Protein AF-E8T5T8-F1 (afdb_monomer_lite)

Secondary structure (DSSP, 8-state):
--HHHHHHHHHHHHHHHHHHHHHHHHHHHT--------THHHHHHHHHHHHHHHHHHHHHHHHHHHHHHHHHHHHHHHHHHHHHHHHHHHHHHHHHHHHHHHHHHHHHHHHHHHHHHHHHHHHHHHHHHHS--SSHHHHHHHHHHHHHHHHHHHHHHHHHHHHHT-

Organism: Thermovibrio ammonificans (strain DSM 15698 / JCM 12110 / HB-1) (NCBI:txid648996)

pLDDT: mean 75.56, std 16.2, range [40.72, 97.69]

Sequence (166 aa):
MKEEELFEIADDYLDELQENVRSISSAVEGKGVKIKVAPEGEKRREKLESLVSAARQLYDSRDDIKEILYIAKALREADAQANRIALELQREIAAVEMRRERLREFSQRLKELIEVYKEQLNAVMKIVNALPAETQEQFARKLALIDRCNALLSELSRAVMKLLTA

Structure (mmCIF, N/CA/C/O backbone):
data_AF-E8T5T8-F1
#
_entry.id   AF-E8T5T8-F1
#
loop_
_atom_site.group_PDB
_atom_site.id
_atom_site.type_symbol
_atom_site.label_atom_id
_atom_site.label_alt_id
_atom_site.label_comp_id
_atom_site.label_asym_id
_atom_site.label_entity_id
_atom_site.label_seq_id
_atom_site.pdbx_PDB_ins_code
_atom_site.Cartn_x
_atom_site.Cartn_y
_atom_site.Cartn_z
_atom_site.occupancy
_atom_site.B_iso_or_equiv
_atom_site.auth_seq_id
_atom_site.auth_comp_id
_atom_site.auth_asym_id
_atom_site.auth_atom_id
_atom_site.pdbx_PDB_model_num
ATOM 1 N N . MET A 1 1 ? 15.651 25.110 -28.515 1.00 51.94 1 MET A N 1
ATOM 2 C CA . MET A 1 1 ? 15.274 23.983 -29.378 1.00 51.94 1 MET A CA 1
ATOM 3 C C . MET A 1 1 ? 14.706 22.895 -28.509 1.00 51.94 1 MET A C 1
ATOM 5 O O . MET A 1 1 ? 15.359 22.516 -27.540 1.00 51.94 1 MET A O 1
ATOM 9 N N . LYS A 1 2 ? 13.470 22.488 -28.784 1.00 51.50 2 LYS A N 1
ATOM 10 C CA . LYS A 1 2 ? 12.866 21.331 -28.120 1.00 51.50 2 LYS A CA 1
ATOM 11 C C . LYS A 1 2 ? 13.422 20.077 -28.788 1.00 51.50 2 LYS A C 1
ATOM 13 O O . LYS A 1 2 ? 13.662 20.083 -29.985 1.00 51.50 2 LYS A O 1
ATOM 18 N N . GLU A 1 3 ? 13.652 19.027 -28.016 1.00 48.25 3 GLU A N 1
ATOM 19 C CA . GLU A 1 3 ? 14.275 17.772 -28.467 1.00 48.25 3 GLU A CA 1
ATOM 20 C C . GLU A 1 3 ? 13.595 17.166 -29.712 1.00 48.25 3 GLU A C 1
ATOM 22 O O . GLU A 1 3 ? 14.264 16.573 -30.544 1.00 48.25 3 GLU A O 1
ATOM 27 N N . GLU A 1 4 ? 12.291 17.396 -29.894 1.00 50.50 4 GLU A N 1
ATOM 28 C CA . GLU A 1 4 ? 11.515 17.005 -31.084 1.00 50.50 4 GLU A CA 1
ATOM 29 C C . GLU A 1 4 ? 11.982 17.688 -32.380 1.00 50.50 4 GLU A C 1
ATOM 31 O O . GLU A 1 4 ? 12.045 17.034 -33.415 1.00 50.50 4 GLU A O 1
ATOM 36 N N . GLU A 1 5 ? 12.405 18.954 -32.318 1.00 52.00 5 GLU A N 1
ATOM 37 C CA . GLU A 1 5 ? 12.923 19.691 -33.482 1.00 52.00 5 GLU A CA 1
ATOM 38 C C . GLU A 1 5 ? 14.259 19.099 -33.961 1.00 52.00 5 GLU A C 1
ATOM 40 O O . GLU A 1 5 ? 14.579 19.160 -35.142 1.00 52.00 5 GLU A O 1
ATOM 45 N N . LEU A 1 6 ? 15.048 18.497 -33.060 1.00 50.91 6 LEU A N 1
ATOM 46 C CA . LEU A 1 6 ? 16.307 17.838 -33.424 1.00 50.91 6 LEU A CA 1
ATOM 47 C C . LEU A 1 6 ? 16.081 16.525 -34.181 1.00 50.91 6 LEU A C 1
ATOM 49 O O . LEU A 1 6 ? 16.894 16.191 -35.039 1.00 50.91 6 LEU A O 1
ATOM 53 N N . PHE A 1 7 ? 15.003 15.794 -33.878 1.00 53.09 7 PHE A N 1
ATOM 54 C CA . PHE A 1 7 ? 14.666 14.557 -34.587 1.00 53.09 7 PHE A CA 1
ATOM 55 C C . PHE A 1 7 ? 14.088 14.837 -35.975 1.00 53.09 7 PHE A C 1
ATOM 57 O O . PHE A 1 7 ? 14.496 14.169 -36.916 1.00 53.09 7 PHE A O 1
ATOM 64 N N . GLU A 1 8 ? 13.239 15.859 -36.130 1.00 63.19 8 GLU A N 1
ATOM 65 C CA . GLU A 1 8 ? 12.767 16.283 -37.460 1.00 63.19 8 GLU A CA 1
ATOM 66 C C . GLU A 1 8 ? 13.934 16.722 -38.354 1.00 63.19 8 GLU A C 1
ATOM 68 O O . GLU A 1 8 ? 14.054 16.266 -39.486 1.00 63.19 8 GLU A O 1
ATOM 73 N N . ILE A 1 9 ? 14.866 17.520 -37.817 1.00 65.06 9 ILE A N 1
ATOM 74 C CA . ILE A 1 9 ? 16.069 17.929 -38.558 1.00 65.06 9 ILE A CA 1
ATOM 75 C C . ILE A 1 9 ? 16.939 16.715 -38.920 1.00 65.06 9 ILE A C 1
ATOM 77 O O . ILE A 1 9 ? 17.536 16.685 -39.996 1.00 65.06 9 ILE A O 1
ATOM 81 N N . ALA A 1 10 ? 17.043 15.723 -38.030 1.00 53.38 10 ALA A N 1
ATOM 82 C CA . ALA A 1 10 ? 17.814 14.513 -38.293 1.00 53.38 10 ALA A CA 1
ATOM 83 C C . ALA A 1 10 ? 17.178 13.649 -39.391 1.00 53.38 10 ALA A C 1
ATOM 85 O O . ALA A 1 10 ? 17.919 13.125 -40.223 1.00 53.38 10 ALA A O 1
ATOM 86 N N . ASP A 1 11 ? 15.848 13.535 -39.416 1.00 61.47 11 ASP A N 1
ATOM 87 C CA . ASP A 1 11 ? 15.100 12.807 -40.445 1.00 61.47 11 ASP A CA 1
ATOM 88 C C . ASP A 1 11 ? 15.220 13.497 -41.815 1.00 61.47 11 ASP A C 1
ATOM 90 O O . ASP A 1 11 ? 15.575 12.838 -42.796 1.00 61.47 11 ASP A O 1
ATOM 94 N N . ASP A 1 12 ? 15.070 14.826 -41.871 1.00 66.94 12 ASP A N 1
ATOM 95 C CA . ASP A 1 12 ? 15.242 15.617 -43.099 1.00 66.94 12 ASP A CA 1
ATOM 96 C C . ASP A 1 12 ? 16.657 15.453 -43.692 1.00 66.94 12 ASP A C 1
ATOM 98 O O . ASP A 1 12 ? 16.832 15.220 -44.893 1.00 66.94 12 ASP A O 1
ATOM 102 N N . TYR A 1 13 ? 17.689 15.494 -42.840 1.00 58.66 13 TYR A N 1
ATOM 103 C CA . TYR A 1 13 ? 19.076 15.248 -43.255 1.00 58.66 13 TYR A CA 1
ATOM 104 C C . TYR A 1 13 ? 19.296 13.815 -43.763 1.00 58.66 13 TYR A C 1
ATOM 106 O O . TYR A 1 13 ? 20.121 13.576 -44.654 1.00 58.66 13 TYR A O 1
ATOM 114 N N . LEU A 1 14 ? 18.585 12.841 -43.192 1.00 53.34 14 LEU A N 1
ATOM 115 C CA . LEU A 1 14 ? 18.674 11.432 -43.568 1.00 53.34 14 LEU A CA 1
ATOM 116 C C . LEU A 1 14 ? 18.053 11.170 -44.941 1.00 53.34 14 LEU A C 1
ATOM 118 O O . LEU A 1 14 ? 18.531 10.286 -45.662 1.00 53.34 14 LEU A O 1
ATOM 122 N N . ASP A 1 15 ? 17.020 11.920 -45.306 1.00 67.31 15 ASP A N 1
ATOM 123 C CA . ASP A 1 15 ? 16.371 11.832 -46.610 1.00 67.31 15 ASP A CA 1
ATOM 124 C C . ASP A 1 15 ? 17.211 12.496 -47.709 1.00 67.31 15 ASP A C 1
ATOM 126 O O . ASP A 1 15 ? 17.441 11.885 -48.759 1.00 67.31 15 ASP A O 1
ATOM 130 N N . GLU A 1 16 ? 17.802 13.664 -47.438 1.00 60.94 16 GLU A N 1
ATOM 131 C CA . GLU A 1 16 ? 18.704 14.343 -48.379 1.00 60.94 16 GLU A CA 1
ATOM 132 C C . GLU A 1 16 ? 19.959 13.498 -48.683 1.00 60.94 16 GLU A C 1
ATOM 134 O O . GLU A 1 16 ? 20.393 13.356 -49.834 1.00 60.94 16 GLU A O 1
ATOM 139 N N . LEU A 1 17 ? 20.536 12.854 -47.663 1.00 51.00 17 LEU A N 1
ATOM 140 C CA . LEU A 1 17 ? 21.667 11.937 -47.845 1.00 51.00 17 LEU A CA 1
ATOM 141 C C . LEU A 1 17 ? 21.291 10.703 -48.679 1.00 51.00 17 LEU A C 1
ATOM 143 O O . LEU A 1 17 ? 22.098 10.239 -49.490 1.00 51.00 17 LEU A O 1
ATOM 147 N N . GLN A 1 18 ? 20.074 10.176 -48.526 1.00 53.84 18 GLN A N 1
ATOM 148 C CA . GLN A 1 18 ? 19.597 9.038 -49.318 1.00 53.84 18 GLN A CA 1
ATOM 149 C C . GLN A 1 18 ? 19.424 9.388 -50.796 1.00 53.84 18 GLN A C 1
ATOM 151 O O . GLN A 1 18 ? 19.778 8.579 -51.661 1.00 53.84 18 GLN A O 1
ATOM 156 N N . GLU A 1 19 ? 18.908 10.577 -51.097 1.00 63.59 19 GLU A N 1
ATOM 157 C CA . GLU A 1 19 ? 18.744 11.049 -52.472 1.00 63.59 19 GLU A CA 1
ATOM 158 C C . GLU A 1 19 ? 20.104 11.244 -53.159 1.00 63.59 19 GLU A C 1
ATOM 160 O O . GLU A 1 19 ? 20.328 10.756 -54.274 1.00 63.59 19 GLU A O 1
ATOM 165 N N . ASN A 1 20 ? 21.066 11.829 -52.442 1.00 51.88 20 ASN A N 1
ATOM 166 C CA . ASN A 1 20 ? 22.428 12.024 -52.931 1.00 51.88 20 ASN A CA 1
ATOM 167 C C . ASN A 1 20 ? 23.157 10.697 -53.210 1.00 51.88 20 ASN A C 1
ATOM 169 O O . ASN A 1 20 ? 23.775 10.536 -54.267 1.00 51.88 20 ASN A O 1
ATOM 173 N N . VAL A 1 21 ? 23.047 9.705 -52.318 1.00 51.78 21 VAL A N 1
ATOM 174 C CA . VAL A 1 21 ? 23.659 8.376 -52.517 1.00 51.78 21 VAL A CA 1
ATOM 175 C C . VAL A 1 21 ? 23.022 7.624 -53.693 1.00 51.78 21 VAL A C 1
ATOM 177 O O . VAL A 1 21 ? 23.740 6.987 -54.474 1.00 51.78 21 VAL A O 1
ATOM 180 N N . ARG A 1 22 ? 21.696 7.719 -53.875 1.00 57.06 22 ARG A N 1
ATOM 181 C CA . ARG A 1 22 ? 20.999 7.137 -55.039 1.00 57.06 22 ARG A CA 1
ATOM 182 C C . ARG A 1 22 ? 21.452 7.781 -56.348 1.00 57.06 22 ARG A C 1
ATOM 184 O O . ARG A 1 22 ? 21.746 7.067 -57.307 1.00 57.06 22 ARG A O 1
ATOM 191 N N . SER A 1 23 ? 21.570 9.108 -56.368 1.00 60.47 23 SER A N 1
ATOM 192 C CA . SER A 1 23 ? 22.051 9.865 -57.528 1.00 60.47 23 SER A CA 1
ATOM 193 C C . SER A 1 23 ? 23.469 9.439 -57.927 1.00 60.47 23 SER A C 1
ATOM 195 O O . SER A 1 23 ? 23.710 9.069 -59.079 1.00 60.47 23 SER A O 1
ATOM 197 N N . ILE A 1 24 ? 24.389 9.350 -56.961 1.00 53.66 24 ILE A N 1
ATOM 198 C CA . ILE A 1 24 ? 25.772 8.908 -57.196 1.00 53.66 24 ILE A CA 1
ATOM 199 C C . ILE A 1 24 ? 25.822 7.459 -57.700 1.00 53.66 24 ILE A C 1
ATOM 201 O O . ILE A 1 24 ? 26.532 7.175 -58.662 1.00 53.66 24 ILE A O 1
ATOM 205 N N . SER A 1 25 ? 25.047 6.551 -57.103 1.00 50.09 25 SER A N 1
ATOM 206 C CA . SER A 1 25 ? 25.027 5.135 -57.507 1.00 50.09 25 SER A CA 1
ATOM 207 C C . SER A 1 25 ? 24.531 4.966 -58.948 1.00 50.09 25 SER A C 1
ATOM 209 O O . SER A 1 25 ? 25.166 4.279 -59.749 1.00 50.09 25 SER A O 1
ATOM 211 N N . SER A 1 26 ? 23.475 5.697 -59.324 1.00 56.56 26 SER A N 1
ATOM 212 C CA . SER A 1 26 ? 22.938 5.691 -60.692 1.00 56.56 26 SER A CA 1
ATOM 213 C C . SER A 1 26 ? 23.927 6.241 -61.732 1.00 56.56 26 SER A C 1
ATOM 215 O O . SER A 1 26 ? 23.995 5.752 -62.862 1.00 56.56 26 SER A O 1
ATOM 217 N N . ALA A 1 27 ? 24.757 7.216 -61.347 1.00 53.69 27 ALA A N 1
ATOM 218 C CA . ALA A 1 27 ? 25.782 7.789 -62.215 1.00 53.69 27 ALA A CA 1
ATOM 219 C C . ALA A 1 27 ? 26.960 6.828 -62.473 1.00 53.69 27 ALA A C 1
ATOM 221 O O . ALA A 1 27 ? 27.660 6.970 -63.482 1.00 53.69 27 ALA A O 1
ATOM 222 N N . VAL A 1 28 ? 27.179 5.858 -61.580 1.00 50.59 28 VAL A N 1
ATOM 223 C CA . VAL A 1 28 ? 28.295 4.903 -61.638 1.00 50.59 28 VAL A CA 1
ATOM 224 C C . VAL A 1 28 ? 27.909 3.613 -62.376 1.00 50.59 28 VAL A C 1
ATOM 226 O O . VAL A 1 28 ? 28.736 3.076 -63.112 1.00 50.59 28 VAL A O 1
ATOM 229 N N . GLU A 1 29 ? 26.659 3.149 -62.281 1.00 48.09 29 GLU A N 1
ATOM 230 C CA . GLU A 1 29 ? 26.210 1.900 -62.929 1.00 48.09 29 GLU A CA 1
ATOM 231 C C . GLU A 1 29 ? 26.081 1.989 -64.465 1.00 48.09 29 GLU A C 1
ATOM 233 O O . GLU A 1 29 ? 26.184 0.979 -65.159 1.00 48.09 29 GLU A O 1
ATOM 238 N N . GLY A 1 30 ? 25.925 3.190 -65.034 1.00 45.56 30 GLY A N 1
ATOM 239 C CA . GLY A 1 30 ? 25.690 3.377 -66.474 1.00 45.56 30 GLY A CA 1
ATOM 240 C C . GLY A 1 30 ? 26.934 3.465 -67.372 1.00 45.56 30 GLY A C 1
ATOM 241 O O . GLY A 1 30 ? 26.800 3.536 -68.595 1.00 45.56 30 GLY A O 1
ATOM 242 N N . LYS A 1 31 ? 28.155 3.503 -66.821 1.00 47.16 31 LYS A N 1
ATOM 243 C CA . LYS A 1 31 ? 29.383 3.693 -67.615 1.00 47.16 31 LYS A CA 1
ATOM 244 C C . LYS A 1 31 ? 30.415 2.628 -67.272 1.00 47.16 31 LYS A C 1
ATOM 246 O O . LYS A 1 31 ? 31.134 2.744 -66.289 1.00 47.16 31 LYS A O 1
ATOM 251 N N . GLY A 1 32 ? 30.562 1.627 -68.140 1.00 43.69 32 GLY A N 1
ATOM 252 C CA . GLY A 1 32 ? 31.739 0.759 -68.150 1.00 43.69 32 GLY A CA 1
ATOM 253 C C . GLY A 1 32 ? 32.997 1.582 -68.445 1.00 43.69 32 GLY A C 1
ATOM 254 O O . GLY A 1 32 ? 33.366 1.776 -69.604 1.00 43.69 32 GLY A O 1
ATOM 255 N N . VAL A 1 33 ? 33.643 2.119 -67.409 1.00 44.69 33 VAL A N 1
ATOM 256 C CA . VAL A 1 33 ? 34.826 2.973 -67.558 1.00 44.69 33 VAL A CA 1
ATOM 257 C C . VAL A 1 33 ? 36.052 2.097 -67.840 1.00 44.69 33 VAL A C 1
ATOM 259 O O . VAL A 1 33 ? 36.703 1.596 -66.928 1.00 44.69 33 VAL A O 1
ATOM 262 N N . LYS A 1 34 ? 36.412 1.924 -69.120 1.00 43.25 34 LYS A N 1
ATOM 263 C CA 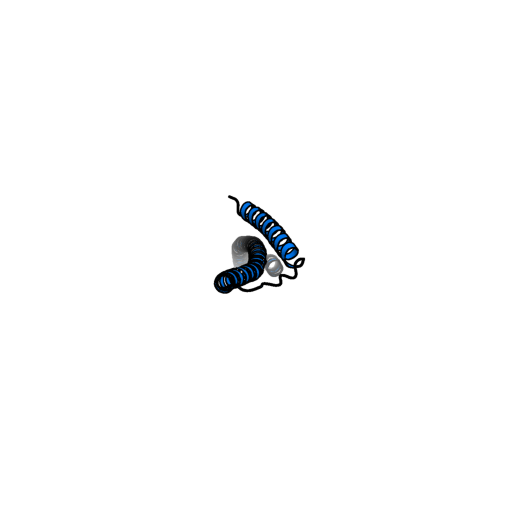. LYS A 1 34 ? 37.751 1.441 -69.506 1.00 43.25 34 LYS A CA 1
ATOM 264 C C . LYS A 1 34 ? 38.769 2.560 -69.266 1.00 43.25 34 LYS A C 1
ATOM 266 O O . LYS A 1 34 ? 38.905 3.462 -70.089 1.00 43.25 34 LYS A O 1
ATOM 271 N N . ILE A 1 35 ? 39.487 2.511 -68.145 1.00 47.50 35 ILE A N 1
ATOM 272 C CA . ILE A 1 35 ? 40.546 3.478 -67.821 1.00 47.50 35 ILE A CA 1
ATOM 273 C C . ILE A 1 35 ? 41.854 3.032 -68.498 1.00 47.50 35 ILE A C 1
ATOM 275 O O . ILE A 1 35 ? 42.458 2.042 -68.095 1.00 47.50 35 ILE A O 1
ATOM 279 N N . LYS A 1 36 ? 42.313 3.764 -69.525 1.00 40.72 36 LYS A N 1
ATOM 280 C CA . LYS A 1 36 ? 43.721 3.720 -69.967 1.00 40.72 36 LYS A CA 1
ATOM 281 C C . LYS A 1 36 ? 44.548 4.549 -68.979 1.00 40.72 36 LYS A C 1
ATOM 283 O O . LYS A 1 36 ? 44.300 5.742 -68.830 1.00 40.72 36 LYS A O 1
ATOM 288 N N . VAL A 1 37 ? 45.490 3.911 -68.288 1.00 44.47 37 VAL A N 1
ATOM 289 C CA . VAL A 1 37 ? 46.265 4.512 -67.192 1.00 44.47 37 VAL A CA 1
ATOM 290 C C . VAL A 1 37 ? 47.509 5.215 -67.751 1.00 44.47 37 VAL A C 1
ATOM 292 O O . VAL A 1 37 ? 48.419 4.565 -68.254 1.00 44.47 37 VAL A O 1
ATOM 295 N N . ALA A 1 38 ? 47.533 6.546 -67.664 1.00 42.12 38 ALA A N 1
ATOM 296 C CA . ALA A 1 38 ? 48.758 7.355 -67.639 1.00 42.12 38 ALA A CA 1
ATOM 297 C C . ALA A 1 38 ? 49.197 7.553 -66.162 1.00 42.12 38 ALA A C 1
ATOM 299 O O . ALA A 1 38 ? 48.374 7.303 -65.283 1.00 42.12 38 ALA A O 1
ATOM 300 N N . PRO A 1 39 ? 50.425 8.013 -65.843 1.00 44.41 39 PRO A N 1
ATOM 301 C CA . PRO A 1 39 ? 50.979 8.027 -64.472 1.00 44.41 39 PRO A CA 1
ATOM 302 C C . PRO A 1 39 ? 50.175 8.832 -63.430 1.00 44.41 39 PRO A C 1
ATOM 304 O O . PRO A 1 39 ? 50.300 8.607 -62.231 1.00 44.41 39 PRO A O 1
ATOM 307 N N . GLU A 1 40 ? 49.295 9.739 -63.861 1.00 47.38 40 GLU A N 1
ATOM 308 C CA . GLU A 1 40 ? 48.328 10.431 -62.988 1.00 47.38 40 GLU A CA 1
ATOM 309 C C . GLU A 1 40 ? 47.157 9.541 -62.522 1.00 47.38 40 GLU A C 1
ATOM 311 O O . GLU A 1 40 ? 46.392 9.908 -61.627 1.00 47.38 40 GLU A O 1
ATOM 316 N N . GLY A 1 41 ? 46.999 8.359 -63.121 1.00 54.56 41 GLY A N 1
ATOM 317 C CA . GLY A 1 41 ? 45.936 7.405 -62.828 1.00 54.56 41 GLY A CA 1
ATOM 318 C C . GLY A 1 41 ? 46.104 6.684 -61.493 1.00 54.56 41 GLY A C 1
ATOM 319 O O . GLY A 1 41 ? 45.100 6.284 -60.915 1.00 54.56 41 GLY A O 1
ATOM 320 N N . GLU A 1 42 ? 47.326 6.572 -60.972 1.00 57.75 42 GLU A N 1
ATOM 321 C CA . GLU A 1 42 ? 47.599 5.898 -59.696 1.00 57.75 42 GLU A CA 1
ATOM 322 C C . GLU A 1 42 ? 47.162 6.773 -58.509 1.00 57.75 42 GLU A C 1
ATOM 324 O O . GLU A 1 42 ? 46.313 6.363 -57.722 1.00 57.75 42 GLU A O 1
ATOM 329 N N . LYS A 1 43 ? 47.562 8.054 -58.486 1.00 59.25 43 LYS A N 1
ATOM 330 C CA . LYS A 1 43 ? 47.075 9.045 -57.500 1.00 59.25 43 LYS A CA 1
ATOM 331 C C . LYS A 1 43 ? 45.561 9.261 -57.565 1.00 59.25 43 LYS A C 1
ATOM 333 O O . LYS A 1 43 ? 44.899 9.453 -56.546 1.00 59.25 43 LYS A O 1
ATOM 338 N N . ARG A 1 44 ? 44.987 9.261 -58.775 1.00 61.19 44 ARG A N 1
ATOM 339 C CA . ARG A 1 44 ? 43.534 9.392 -58.962 1.00 61.19 44 ARG A CA 1
ATOM 340 C C . ARG A 1 44 ? 42.789 8.153 -58.464 1.00 61.19 44 ARG A C 1
ATOM 342 O O . ARG A 1 44 ? 41.696 8.295 -57.923 1.00 61.19 44 ARG A O 1
ATOM 349 N N . ARG A 1 45 ? 43.376 6.967 -58.632 1.00 64.19 45 ARG A N 1
ATOM 350 C CA . ARG A 1 45 ? 42.844 5.702 -58.126 1.00 64.19 45 ARG A CA 1
ATOM 351 C C . ARG A 1 45 ? 42.902 5.636 -56.602 1.00 64.19 45 ARG A C 1
ATOM 353 O O . ARG A 1 45 ? 41.873 5.355 -56.006 1.00 64.19 45 ARG A O 1
ATOM 360 N N . GLU A 1 46 ? 44.017 6.013 -55.980 1.00 68.12 46 GLU A N 1
ATOM 361 C CA . GLU A 1 46 ? 44.130 6.112 -54.514 1.00 68.12 46 GLU A CA 1
ATOM 362 C C . GLU A 1 46 ? 43.090 7.073 -53.920 1.00 68.12 46 GLU A C 1
ATOM 364 O O . GLU A 1 46 ? 42.438 6.766 -52.923 1.00 68.12 46 GLU A O 1
ATOM 369 N N . LYS A 1 47 ? 42.872 8.228 -54.566 1.00 65.31 47 LYS A N 1
ATOM 370 C CA . LYS A 1 47 ? 41.847 9.194 -54.144 1.00 65.31 47 LYS A CA 1
ATOM 371 C C . LYS A 1 47 ? 40.418 8.660 -54.310 1.00 65.31 47 LYS A C 1
ATOM 373 O O . LYS A 1 47 ? 39.541 9.007 -53.529 1.00 65.31 47 LYS A O 1
ATOM 378 N N . LEU A 1 48 ? 40.164 7.840 -55.328 1.00 62.84 48 LEU A N 1
ATOM 379 C CA . LEU A 1 48 ? 38.872 7.173 -55.519 1.00 62.84 48 LEU A CA 1
ATOM 380 C C . LEU A 1 48 ? 38.651 6.068 -54.481 1.00 62.84 48 LEU A C 1
ATOM 382 O O . LEU A 1 48 ? 37.567 5.976 -53.915 1.00 62.84 48 LEU A O 1
ATOM 386 N N . GLU A 1 49 ? 39.675 5.266 -54.195 1.00 69.12 49 GLU A N 1
ATOM 387 C CA . GLU A 1 49 ? 39.616 4.198 -53.194 1.00 69.12 49 GLU A CA 1
ATOM 388 C C . GLU A 1 49 ? 39.406 4.764 -51.779 1.00 69.12 49 GLU A C 1
ATOM 390 O O . GLU A 1 49 ? 38.590 4.232 -51.023 1.00 69.12 49 GLU A O 1
ATOM 395 N N . SER A 1 50 ? 40.035 5.897 -51.442 1.00 65.81 50 SER A N 1
ATOM 396 C CA . SER A 1 50 ? 39.811 6.571 -50.157 1.00 65.81 50 SER A CA 1
ATOM 397 C C . SER A 1 50 ? 38.399 7.149 -50.022 1.00 65.81 50 SER A C 1
ATOM 399 O 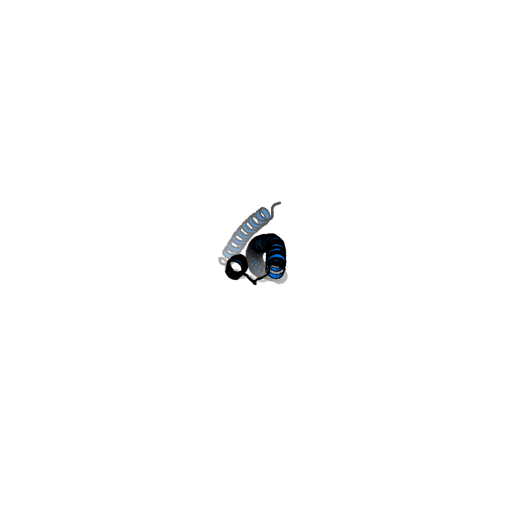O . SER A 1 50 ? 37.787 7.006 -48.965 1.00 65.81 50 SER A O 1
ATOM 401 N N . LEU A 1 51 ? 37.837 7.726 -51.091 1.00 61.50 51 LEU A N 1
ATOM 402 C CA . LEU A 1 51 ? 36.454 8.219 -51.103 1.00 61.50 51 LEU A CA 1
ATOM 403 C C . LEU A 1 51 ? 35.428 7.086 -50.971 1.00 61.50 51 LEU A C 1
ATOM 405 O O . LEU A 1 51 ? 34.456 7.230 -50.236 1.00 61.50 51 LEU A O 1
ATOM 409 N N . VAL A 1 52 ? 35.648 5.949 -51.639 1.00 71.56 52 VAL A N 1
ATOM 410 C CA . VAL A 1 52 ? 34.778 4.767 -51.509 1.00 71.56 52 VAL A CA 1
ATOM 411 C C . VAL A 1 52 ? 34.855 4.182 -50.097 1.00 71.56 52 VAL A C 1
ATOM 413 O O . VAL A 1 52 ? 33.827 3.807 -49.537 1.00 71.56 52 VAL A O 1
ATOM 416 N N . SER A 1 53 ? 36.048 4.135 -49.499 1.00 70.81 53 SER A N 1
ATOM 417 C CA . SER A 1 53 ? 36.229 3.704 -48.108 1.00 70.81 53 SER A CA 1
ATOM 418 C C . SER A 1 53 ? 35.498 4.629 -47.127 1.00 70.81 53 SER A C 1
ATOM 420 O O . SER A 1 53 ? 34.736 4.157 -46.286 1.00 70.81 53 SER A O 1
ATOM 422 N N . ALA A 1 54 ? 35.640 5.948 -47.295 1.00 61.16 54 ALA A N 1
ATOM 423 C CA . ALA A 1 54 ? 34.937 6.936 -46.480 1.00 61.16 54 ALA A CA 1
ATOM 424 C C . ALA A 1 54 ? 33.408 6.833 -46.630 1.00 61.16 54 ALA A C 1
ATOM 426 O O . ALA A 1 54 ? 32.687 6.880 -45.638 1.00 61.16 54 ALA A O 1
ATOM 427 N N . ALA A 1 55 ? 32.901 6.625 -47.850 1.00 63.31 55 ALA A N 1
ATOM 428 C CA . ALA A 1 55 ? 31.470 6.438 -48.090 1.00 63.31 55 ALA A CA 1
ATOM 429 C C . ALA A 1 55 ? 30.916 5.170 -47.416 1.00 63.31 55 ALA A C 1
ATOM 431 O O . ALA A 1 55 ? 29.800 5.193 -46.903 1.00 63.31 55 ALA A O 1
ATOM 432 N N . ARG A 1 56 ? 31.695 4.079 -47.373 1.00 69.75 56 ARG A N 1
ATOM 433 C CA . ARG A 1 56 ? 31.319 2.858 -46.637 1.00 69.75 56 ARG A CA 1
ATOM 434 C C . ARG A 1 56 ? 31.266 3.096 -45.132 1.00 69.75 56 ARG A C 1
ATOM 436 O O . ARG A 1 56 ? 30.271 2.751 -44.516 1.00 69.75 56 ARG A O 1
ATOM 443 N N . GLN A 1 57 ? 32.269 3.767 -44.568 1.00 72.44 57 GLN A N 1
ATOM 444 C CA . GLN A 1 57 ? 32.281 4.113 -43.141 1.00 72.44 57 GLN A CA 1
ATOM 445 C C . GLN A 1 57 ? 31.087 4.992 -42.743 1.00 72.44 57 GLN A C 1
ATOM 447 O O . GLN A 1 57 ? 30.500 4.790 -41.682 1.00 72.44 57 GLN A O 1
ATOM 452 N N . LEU A 1 58 ? 30.700 5.943 -43.601 1.00 64.88 58 LEU A N 1
ATOM 453 C CA . LEU A 1 58 ? 29.499 6.761 -43.403 1.00 64.88 58 LEU A CA 1
ATOM 454 C C . LEU A 1 58 ? 28.211 5.929 -43.468 1.00 64.88 58 LEU A C 1
ATOM 456 O O . LEU A 1 58 ? 27.274 6.200 -42.720 1.00 64.88 58 LEU A O 1
ATOM 460 N N . TYR A 1 59 ? 28.160 4.924 -44.344 1.00 67.50 59 TYR A N 1
ATOM 461 C CA . TYR A 1 59 ? 27.017 4.021 -44.446 1.00 67.50 59 TYR A CA 1
ATOM 462 C C . TYR A 1 59 ? 26.889 3.115 -43.212 1.00 67.50 59 TYR A C 1
ATOM 464 O O . TYR A 1 59 ? 25.798 3.010 -42.665 1.00 67.50 59 TYR A O 1
ATOM 472 N N . ASP A 1 60 ? 27.989 2.539 -42.725 1.00 74.31 60 ASP A N 1
ATOM 473 C CA . ASP A 1 60 ? 27.986 1.710 -41.510 1.00 74.31 60 ASP A CA 1
ATOM 474 C C . ASP A 1 60 ? 27.577 2.543 -40.282 1.00 74.31 60 ASP A C 1
ATOM 476 O O . ASP A 1 60 ? 26.678 2.170 -39.531 1.00 74.31 60 ASP A O 1
ATOM 480 N N . SER A 1 61 ? 28.127 3.758 -40.164 1.00 75.31 61 SER A N 1
ATOM 481 C CA . SER A 1 61 ? 27.768 4.700 -39.093 1.00 75.31 61 SER A CA 1
ATOM 482 C C . SER A 1 61 ? 26.279 5.076 -39.108 1.00 75.31 61 SER A C 1
ATOM 484 O O . SER A 1 61 ? 25.707 5.380 -38.065 1.00 75.31 61 SER A O 1
ATOM 486 N N . ARG A 1 62 ? 25.617 5.067 -40.275 1.00 73.31 62 ARG A N 1
ATOM 487 C CA . ARG A 1 62 ? 24.175 5.345 -40.389 1.00 73.31 62 ARG A CA 1
ATOM 488 C C . ARG A 1 62 ? 23.338 4.252 -39.730 1.00 73.31 62 ARG A C 1
ATOM 490 O O . ARG A 1 62 ? 22.326 4.568 -39.105 1.00 73.31 62 ARG A O 1
ATOM 497 N N . ASP A 1 63 ? 23.705 2.991 -39.918 1.00 77.88 63 ASP A N 1
ATOM 498 C CA . ASP A 1 63 ? 22.942 1.882 -39.349 1.00 77.88 63 ASP A CA 1
ATOM 499 C C . ASP A 1 63 ? 23.153 1.799 -37.829 1.00 77.88 63 ASP A C 1
ATOM 501 O O . ASP A 1 63 ? 22.167 1.643 -37.105 1.00 77.88 63 ASP A O 1
ATOM 505 N N . ASP A 1 64 ? 24.363 2.100 -37.342 1.00 82.06 64 ASP A N 1
ATOM 506 C CA . ASP A 1 64 ? 24.630 2.298 -35.909 1.00 82.06 64 ASP A CA 1
ATOM 507 C C . ASP A 1 64 ? 23.769 3.436 -35.321 1.00 82.06 64 ASP A C 1
ATOM 509 O O . ASP A 1 64 ? 23.156 3.290 -34.261 1.00 82.06 64 ASP A O 1
ATOM 513 N N . ILE A 1 65 ? 23.656 4.574 -36.023 1.00 77.19 65 ILE A N 1
ATOM 514 C CA . ILE A 1 65 ? 22.815 5.706 -35.591 1.00 77.19 65 ILE A CA 1
ATOM 515 C C . ILE A 1 65 ? 21.342 5.293 -35.488 1.00 77.19 65 ILE A C 1
ATOM 517 O O . ILE A 1 65 ? 20.681 5.641 -34.510 1.00 77.19 65 ILE A O 1
ATOM 521 N N . LYS A 1 66 ? 20.808 4.535 -36.452 1.00 78.25 66 LYS A N 1
ATOM 522 C CA . LYS A 1 66 ? 19.418 4.048 -36.381 1.00 78.25 66 LYS A CA 1
ATOM 523 C C . LYS A 1 66 ? 19.190 3.141 -35.178 1.00 78.25 66 LYS A C 1
ATOM 525 O O . LYS A 1 66 ? 18.145 3.243 -34.535 1.00 78.25 66 LYS A O 1
ATOM 530 N N . GLU A 1 67 ? 20.141 2.262 -34.878 1.00 85.19 67 GLU A N 1
ATOM 531 C CA . GLU A 1 67 ? 20.052 1.381 -33.716 1.00 85.19 67 GLU A CA 1
ATOM 532 C C . GLU A 1 67 ? 20.047 2.193 -32.414 1.00 85.19 67 GLU A C 1
ATOM 534 O O . GLU A 1 67 ? 19.184 1.985 -31.559 1.00 85.19 67 GLU A O 1
ATOM 539 N N . ILE A 1 68 ? 20.923 3.199 -32.305 1.00 82.44 68 ILE A N 1
ATOM 540 C CA . ILE A 1 68 ? 20.948 4.129 -31.168 1.00 82.44 68 ILE A CA 1
ATOM 541 C C . ILE A 1 68 ? 19.605 4.853 -31.018 1.00 82.44 68 ILE A C 1
ATOM 543 O O . ILE A 1 68 ? 19.079 4.935 -29.908 1.00 82.44 68 ILE A O 1
ATOM 547 N N . LEU A 1 69 ? 19.020 5.349 -32.112 1.00 80.00 69 LEU A N 1
ATOM 548 C CA . LEU A 1 69 ? 17.720 6.029 -32.094 1.00 80.00 69 LEU A CA 1
ATOM 549 C C . LEU A 1 69 ? 16.591 5.099 -31.628 1.00 80.00 69 LEU A C 1
ATOM 551 O O . LEU A 1 69 ? 15.753 5.493 -30.812 1.00 80.00 69 LEU A O 1
ATOM 555 N N . TYR A 1 70 ? 16.585 3.851 -32.102 1.00 87.94 70 TYR A N 1
ATOM 556 C CA . TYR A 1 70 ? 15.619 2.843 -31.673 1.00 87.94 70 TYR A CA 1
ATOM 557 C C . TYR A 1 70 ? 15.745 2.541 -30.173 1.00 87.94 70 TYR A C 1
ATOM 559 O O . TYR A 1 70 ? 14.746 2.551 -29.447 1.00 87.94 70 TYR A O 1
ATOM 567 N N . ILE A 1 71 ? 16.974 2.343 -29.689 1.00 87.06 71 ILE A N 1
ATOM 568 C CA . ILE A 1 71 ? 17.265 2.108 -28.271 1.00 87.06 71 ILE A CA 1
ATOM 569 C C . ILE A 1 71 ? 16.845 3.315 -27.425 1.00 87.06 71 ILE A C 1
ATOM 571 O O . ILE A 1 71 ? 16.191 3.140 -26.398 1.00 87.06 71 ILE A O 1
ATOM 575 N N . ALA A 1 72 ? 17.150 4.539 -27.862 1.00 83.00 72 ALA A N 1
ATOM 576 C CA . ALA A 1 72 ? 16.773 5.765 -27.162 1.00 83.00 72 ALA A CA 1
ATOM 577 C C . ALA A 1 72 ? 15.249 5.907 -27.026 1.00 83.00 72 ALA A C 1
ATOM 579 O O . ALA A 1 72 ? 14.748 6.264 -25.956 1.00 83.00 72 ALA A O 1
ATOM 580 N N . LYS A 1 73 ? 14.493 5.562 -28.076 1.00 85.56 73 LYS A N 1
ATOM 581 C CA . LYS A 1 73 ? 13.027 5.544 -28.026 1.00 85.56 73 LYS A CA 1
ATOM 582 C C . LYS A 1 73 ? 12.507 4.513 -27.023 1.00 85.56 73 LYS A C 1
ATOM 584 O O . LYS A 1 73 ? 11.661 4.851 -26.197 1.00 85.56 73 LYS A O 1
ATOM 589 N N . ALA A 1 74 ? 13.043 3.293 -27.050 1.00 90.44 74 ALA A N 1
ATOM 590 C CA . ALA A 1 74 ? 12.669 2.246 -26.100 1.00 90.44 74 ALA A CA 1
ATOM 591 C C . ALA A 1 74 ? 12.984 2.645 -24.645 1.00 90.44 74 ALA A C 1
ATOM 593 O O . ALA A 1 74 ? 12.166 2.431 -23.752 1.00 90.44 74 ALA A O 1
ATOM 594 N N . LEU A 1 75 ? 14.131 3.291 -24.408 1.00 92.69 75 LEU A N 1
ATOM 595 C CA . LEU A 1 75 ? 14.503 3.853 -23.105 1.00 92.69 75 LEU A CA 1
ATOM 596 C C . LEU A 1 75 ? 13.509 4.916 -22.635 1.00 92.69 75 LEU A C 1
ATOM 598 O O . LEU A 1 75 ? 13.090 4.887 -21.480 1.00 92.69 75 LEU A O 1
ATOM 602 N N . ARG A 1 76 ? 13.085 5.820 -23.523 1.00 90.38 76 ARG A N 1
ATOM 603 C CA . ARG A 1 76 ? 12.091 6.854 -23.200 1.00 90.38 76 ARG A CA 1
ATOM 604 C C . ARG A 1 76 ? 10.732 6.252 -22.847 1.00 90.38 76 ARG A C 1
ATOM 606 O O . ARG A 1 76 ? 10.073 6.711 -21.916 1.00 90.38 76 ARG A O 1
ATOM 613 N N . GLU A 1 77 ? 10.307 5.223 -23.573 1.00 92.81 77 GLU A N 1
ATOM 614 C CA . GLU A 1 77 ? 9.068 4.500 -23.276 1.00 92.81 77 GLU A CA 1
ATOM 615 C C . GLU A 1 77 ? 9.147 3.775 -21.925 1.00 92.81 77 GLU A C 1
ATOM 617 O O . GLU A 1 77 ? 8.208 3.862 -21.129 1.00 92.81 77 GLU A O 1
ATOM 622 N N . ALA A 1 78 ? 10.275 3.123 -21.631 1.00 92.81 78 ALA A N 1
ATOM 623 C CA . ALA A 1 78 ? 10.515 2.468 -20.349 1.00 92.81 78 ALA A CA 1
ATOM 624 C C . ALA A 1 78 ? 10.532 3.468 -19.180 1.00 92.81 78 ALA A C 1
ATOM 626 O O . ALA A 1 78 ? 9.918 3.208 -18.146 1.00 92.81 78 ALA A O 1
ATOM 627 N N . ASP A 1 79 ? 11.156 4.635 -19.351 1.00 93.25 79 ASP A N 1
ATOM 628 C CA . ASP A 1 79 ? 11.175 5.693 -18.336 1.00 93.25 79 ASP A CA 1
ATOM 629 C C . ASP A 1 79 ? 9.766 6.255 -18.077 1.00 93.25 79 ASP A C 1
ATOM 631 O O . ASP A 1 79 ? 9.331 6.412 -16.933 1.00 93.25 79 ASP A O 1
ATOM 635 N N . ALA A 1 80 ? 8.974 6.462 -19.134 1.00 93.62 80 ALA A N 1
ATOM 636 C CA . ALA A 1 80 ? 7.577 6.864 -18.994 1.00 93.62 80 ALA A CA 1
ATOM 637 C C . ALA A 1 80 ? 6.739 5.812 -18.241 1.00 93.62 80 ALA A C 1
ATOM 639 O O . ALA A 1 80 ? 5.871 6.173 -17.441 1.00 93.62 80 ALA A O 1
ATOM 640 N N . GLN A 1 81 ? 6.988 4.518 -18.466 1.00 96.19 81 GLN A N 1
ATOM 641 C CA . GLN A 1 81 ? 6.333 3.436 -17.724 1.00 96.19 81 GLN A CA 1
ATOM 642 C C . GLN A 1 81 ? 6.767 3.404 -16.254 1.00 96.19 81 GLN A C 1
ATOM 644 O O . GLN A 1 81 ? 5.907 3.325 -15.375 1.00 96.19 81 GLN A O 1
ATOM 649 N N . ALA A 1 82 ? 8.066 3.532 -15.974 1.00 96.00 82 ALA A N 1
ATOM 650 C CA . ALA A 1 82 ? 8.594 3.583 -14.613 1.00 96.00 82 ALA A CA 1
ATOM 651 C C . ALA A 1 82 ? 7.975 4.741 -13.815 1.00 96.00 82 ALA A C 1
ATOM 653 O O . ALA A 1 82 ? 7.523 4.548 -12.685 1.00 96.00 82 ALA A O 1
ATOM 654 N N . ASN A 1 83 ? 7.852 5.916 -14.436 1.00 95.31 83 ASN A N 1
ATOM 655 C CA . ASN A 1 83 ? 7.208 7.080 -13.831 1.00 95.31 83 ASN A CA 1
ATOM 656 C C . ASN A 1 83 ? 5.722 6.840 -13.510 1.00 95.31 83 ASN A C 1
ATOM 658 O O . ASN A 1 83 ? 5.244 7.255 -12.452 1.00 95.31 83 ASN A O 1
ATOM 662 N N . ARG A 1 84 ? 4.978 6.138 -14.376 1.00 96.81 84 ARG A N 1
ATOM 663 C CA . ARG A 1 84 ? 3.575 5.770 -14.099 1.00 96.81 84 ARG A CA 1
ATOM 664 C C . ARG A 1 84 ? 3.464 4.830 -12.902 1.00 96.81 84 ARG A C 1
ATOM 666 O O . ARG A 1 84 ? 2.674 5.104 -12.002 1.00 96.81 84 ARG A O 1
ATOM 673 N N . ILE A 1 85 ? 4.291 3.787 -12.861 1.00 97.50 85 ILE A N 1
ATOM 674 C CA . ILE A 1 85 ? 4.318 2.821 -11.752 1.00 97.50 85 ILE A CA 1
ATOM 675 C C . ILE A 1 85 ? 4.675 3.525 -10.438 1.00 97.50 85 ILE A C 1
ATOM 677 O O . ILE A 1 85 ? 4.042 3.281 -9.413 1.00 97.50 85 ILE A O 1
ATOM 681 N N . ALA A 1 86 ? 5.643 4.445 -10.456 1.00 96.31 86 ALA A N 1
ATOM 682 C CA . ALA A 1 86 ? 6.020 5.214 -9.273 1.00 96.31 86 ALA A CA 1
ATOM 683 C C . ALA A 1 86 ? 4.853 6.060 -8.731 1.00 96.31 86 ALA A C 1
ATOM 685 O O . ALA A 1 86 ? 4.625 6.095 -7.520 1.00 96.31 86 ALA A O 1
ATOM 686 N N . LEU A 1 87 ? 4.082 6.703 -9.613 1.00 97.19 87 LEU A N 1
ATOM 687 C CA . LEU A 1 87 ? 2.896 7.476 -9.228 1.00 97.19 87 LEU A CA 1
ATOM 688 C C . LEU A 1 87 ? 1.772 6.590 -8.676 1.00 97.19 87 LEU A C 1
ATOM 690 O O . LEU A 1 87 ? 1.105 6.971 -7.713 1.00 97.19 87 LEU A O 1
ATOM 694 N N . GLU A 1 88 ? 1.548 5.418 -9.269 1.00 97.50 88 GLU A N 1
ATOM 695 C CA . GLU A 1 88 ? 0.575 4.442 -8.767 1.00 97.50 88 GLU A CA 1
ATOM 696 C C . GLU A 1 88 ? 0.967 3.940 -7.376 1.00 97.50 88 GLU A C 1
ATOM 698 O O . GLU A 1 88 ? 0.155 4.005 -6.452 1.00 97.50 88 GLU A O 1
ATOM 703 N N . LEU A 1 89 ? 2.236 3.572 -7.185 1.00 97.00 89 LEU A N 1
ATOM 704 C CA . LEU A 1 89 ? 2.761 3.144 -5.892 1.00 97.00 89 LEU A CA 1
ATOM 705 C C . LEU A 1 89 ? 2.616 4.237 -4.824 1.00 97.00 89 LEU A C 1
ATOM 707 O O . LEU A 1 89 ? 2.201 3.954 -3.702 1.00 97.00 89 LEU A O 1
ATOM 711 N N . GLN A 1 90 ? 2.896 5.500 -5.161 1.00 97.69 90 GLN A N 1
ATOM 712 C CA . GLN A 1 90 ? 2.686 6.623 -4.239 1.00 97.69 90 GLN A CA 1
ATOM 713 C C . GLN A 1 90 ? 1.218 6.759 -3.809 1.00 97.69 90 GLN A C 1
ATOM 715 O O . GLN A 1 90 ? 0.940 7.015 -2.635 1.00 97.69 90 GLN A O 1
ATOM 720 N N . ARG A 1 91 ? 0.267 6.558 -4.730 1.00 97.00 91 ARG A N 1
ATOM 721 C CA . ARG A 1 91 ? -1.168 6.582 -4.406 1.00 97.00 91 ARG A CA 1
ATOM 722 C C . ARG A 1 91 ? -1.561 5.427 -3.492 1.00 97.00 91 ARG A C 1
ATOM 724 O O . ARG A 1 91 ? -2.331 5.636 -2.555 1.00 97.00 91 ARG A O 1
ATOM 731 N N . GLU A 1 92 ? -1.039 4.231 -3.742 1.00 97.31 92 GLU A N 1
ATOM 732 C CA . GLU A 1 92 ? -1.302 3.069 -2.892 1.00 97.31 92 GLU A CA 1
ATOM 733 C C . GLU A 1 92 ? -0.730 3.248 -1.485 1.00 97.31 92 GLU A C 1
ATOM 735 O O . GLU A 1 92 ? -1.436 2.989 -0.509 1.00 97.31 92 GLU A O 1
ATOM 740 N N . ILE A 1 93 ? 0.498 3.765 -1.365 1.00 96.50 93 ILE A N 1
ATOM 741 C CA . ILE A 1 93 ? 1.115 4.093 -0.072 1.00 96.50 93 ILE A CA 1
ATOM 742 C C . ILE A 1 93 ? 0.228 5.073 0.700 1.00 96.50 93 ILE A C 1
ATOM 744 O O . ILE A 1 93 ? -0.153 4.782 1.835 1.00 96.50 93 ILE A O 1
ATOM 748 N N . ALA A 1 94 ? -0.188 6.176 0.073 1.00 96.62 94 ALA A N 1
ATOM 749 C CA . ALA A 1 94 ? -1.072 7.151 0.710 1.00 96.62 94 ALA A CA 1
ATOM 750 C C . ALA A 1 94 ? -2.408 6.520 1.153 1.00 96.62 94 ALA A C 1
ATOM 752 O O . ALA A 1 94 ? -2.902 6.780 2.253 1.00 96.62 94 ALA A O 1
ATOM 753 N N . ALA A 1 95 ? -2.989 5.636 0.336 1.00 95.81 95 ALA A N 1
ATOM 754 C CA . ALA A 1 95 ? -4.218 4.930 0.688 1.00 95.81 95 ALA A CA 1
ATOM 755 C C . ALA A 1 95 ? -4.032 3.984 1.891 1.00 95.81 95 ALA A C 1
ATOM 757 O O . ALA A 1 95 ? -4.915 3.903 2.754 1.00 95.81 95 ALA A O 1
ATOM 758 N N . VAL A 1 96 ? -2.897 3.284 1.972 1.00 96.50 96 VAL A N 1
ATOM 759 C CA . VAL A 1 96 ? -2.536 2.426 3.112 1.00 96.50 96 VAL A CA 1
ATOM 760 C C . VAL A 1 96 ? -2.332 3.259 4.374 1.00 96.50 96 VAL A C 1
ATOM 762 O O . VAL A 1 96 ? -2.866 2.902 5.424 1.00 96.50 96 VAL A O 1
ATOM 765 N N . GLU A 1 97 ? -1.640 4.392 4.287 1.00 96.31 97 GLU A N 1
ATOM 766 C CA . GLU A 1 97 ? -1.443 5.305 5.416 1.00 96.31 97 GLU A CA 1
ATOM 767 C C . GLU A 1 97 ? -2.773 5.850 5.945 1.00 96.31 97 GLU A C 1
ATOM 769 O O . GLU A 1 97 ? -3.033 5.783 7.147 1.00 96.31 97 GLU A O 1
ATOM 774 N N . MET A 1 98 ? -3.686 6.266 5.062 1.00 95.69 98 MET A N 1
ATOM 775 C CA . MET A 1 98 ? -5.034 6.690 5.461 1.00 95.69 98 MET A CA 1
ATOM 776 C C . MET A 1 98 ? -5.846 5.571 6.128 1.00 95.69 98 MET A C 1
ATOM 778 O O . MET A 1 98 ? -6.679 5.827 7.001 1.00 95.69 98 MET A O 1
ATOM 782 N N . ARG A 1 99 ? -5.680 4.313 5.703 1.00 93.25 99 ARG A N 1
ATOM 783 C CA . ARG A 1 99 ? -6.313 3.165 6.380 1.00 93.25 99 ARG A CA 1
ATOM 784 C C . ARG A 1 99 ? -5.688 2.931 7.752 1.00 93.25 99 ARG A C 1
ATOM 786 O O . ARG A 1 99 ? -6.419 2.719 8.716 1.00 93.25 99 ARG A O 1
ATOM 793 N N . ARG A 1 100 ? -4.362 3.021 7.850 1.00 93.62 100 ARG A N 1
ATOM 794 C CA . ARG A 1 100 ? -3.621 2.856 9.101 1.00 93.62 100 ARG A CA 1
ATOM 795 C C . ARG A 1 100 ? -4.013 3.908 10.135 1.00 93.62 100 ARG A C 1
ATOM 797 O O . ARG A 1 100 ? -4.223 3.548 11.290 1.00 93.62 100 ARG A O 1
ATOM 804 N N . GLU A 1 101 ? -4.164 5.166 9.731 1.00 94.62 101 GLU A N 1
ATOM 805 C CA . GLU A 1 101 ? -4.566 6.230 10.655 1.00 94.62 101 GLU A CA 1
ATOM 806 C C . GLU A 1 101 ? -6.006 6.038 11.142 1.00 94.62 101 GLU A C 1
ATOM 808 O O . GLU A 1 101 ? -6.263 6.080 12.342 1.00 94.62 101 GLU A O 1
ATOM 813 N N . ARG A 1 102 ? -6.933 5.669 10.247 1.00 91.12 102 ARG A N 1
ATOM 814 C CA . ARG A 1 102 ? -8.304 5.311 10.648 1.00 91.12 102 ARG A CA 1
ATOM 815 C C . ARG A 1 102 ? -8.341 4.155 11.648 1.00 91.12 102 ARG A C 1
ATOM 817 O O . ARG A 1 102 ? -9.084 4.219 12.625 1.00 91.12 102 ARG A O 1
ATOM 824 N N . LEU A 1 103 ? -7.527 3.117 11.441 1.00 89.00 103 LEU A N 1
ATOM 825 C CA . LEU A 1 103 ? -7.398 2.010 12.397 1.00 89.00 103 LEU A CA 1
ATOM 826 C C . LEU A 1 103 ? -6.833 2.480 13.742 1.00 89.00 103 LEU A C 1
ATOM 828 O O . LEU A 1 103 ? -7.266 2.000 14.790 1.00 89.00 103 LEU A O 1
ATOM 832 N N . ARG A 1 104 ? -5.897 3.432 13.731 1.00 90.12 104 ARG A N 1
ATOM 833 C CA . ARG A 1 104 ? -5.309 4.010 14.942 1.00 90.12 104 ARG A CA 1
ATOM 834 C C . ARG A 1 104 ? -6.336 4.801 15.751 1.00 90.12 104 ARG A C 1
ATOM 836 O O . ARG A 1 104 ? -6.492 4.529 16.940 1.00 90.12 104 ARG A O 1
ATOM 843 N N . GLU A 1 105 ? -7.059 5.721 15.114 1.00 91.50 105 GLU A N 1
ATOM 844 C CA . GLU A 1 105 ? -8.132 6.496 15.751 1.00 91.50 105 GLU A CA 1
ATOM 845 C C . GLU A 1 105 ? -9.218 5.579 16.321 1.00 91.50 105 GLU A C 1
ATOM 847 O O . GLU A 1 105 ? -9.670 5.747 17.455 1.00 91.50 105 GLU A O 1
ATOM 852 N N . PHE A 1 106 ? -9.618 4.570 15.548 1.00 82.88 106 PHE A N 1
ATOM 853 C CA . PHE A 1 106 ? -10.636 3.625 15.976 1.00 82.88 106 PHE A CA 1
ATOM 854 C C . PHE A 1 106 ? -10.161 2.768 17.161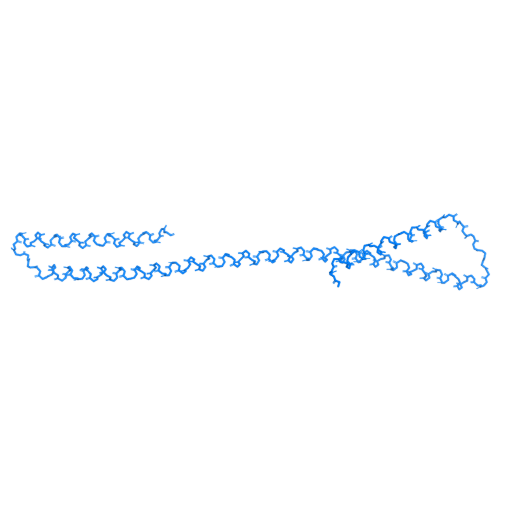 1.00 82.88 106 PHE A C 1
ATOM 856 O O . PHE A 1 106 ? -10.888 2.635 18.145 1.00 82.88 106 PHE A O 1
ATOM 863 N N . SER A 1 107 ? -8.917 2.268 17.131 1.00 84.81 107 SER A N 1
ATOM 864 C CA . SER A 1 107 ? -8.300 1.542 18.253 1.00 84.81 107 SER A CA 1
ATOM 865 C C . SER A 1 107 ? -8.244 2.383 19.530 1.00 84.81 107 SER A C 1
ATOM 867 O O . SER A 1 107 ? -8.496 1.867 20.620 1.00 84.81 107 SER A O 1
ATOM 869 N N . GLN A 1 108 ? -7.956 3.679 19.407 1.00 89.50 108 GLN A N 1
ATOM 870 C CA . GLN A 1 108 ? -7.920 4.592 20.545 1.00 89.50 108 GLN A CA 1
ATOM 871 C C . GLN A 1 108 ? -9.304 4.737 21.197 1.00 89.50 108 GLN A C 1
ATOM 873 O O . GLN A 1 108 ? -9.432 4.516 22.401 1.00 89.50 108 GLN A O 1
ATOM 878 N N . ARG A 1 109 ? -10.352 4.982 20.398 1.00 86.81 109 ARG A N 1
ATOM 879 C CA . ARG A 1 109 ? -11.744 5.051 20.891 1.00 86.81 109 ARG A CA 1
ATOM 880 C C . ARG A 1 109 ? -12.179 3.772 21.606 1.00 86.81 109 ARG A C 1
ATOM 882 O O . ARG A 1 109 ? -12.962 3.811 22.549 1.00 86.81 109 ARG A O 1
ATOM 889 N N . LEU A 1 110 ? -11.672 2.622 21.174 1.00 82.44 110 LEU A N 1
ATOM 890 C CA . LEU A 1 110 ? -11.984 1.345 21.812 1.00 82.44 110 LEU A CA 1
ATOM 891 C C . LEU A 1 110 ? -11.309 1.164 23.153 1.00 82.44 110 LEU A C 1
ATOM 893 O O . LEU A 1 110 ? -11.943 0.653 24.068 1.00 82.44 110 LEU A O 1
ATOM 897 N N . LYS A 1 111 ? -10.048 1.578 23.287 1.00 85.12 111 LYS A N 1
ATOM 898 C CA . LYS A 1 111 ? -9.383 1.570 24.593 1.00 85.12 111 LYS A CA 1
ATOM 899 C C . LYS A 1 111 ? -10.166 2.409 25.597 1.00 85.12 111 LYS A C 1
ATOM 901 O O . LYS A 1 111 ? -10.382 1.960 26.716 1.00 85.12 111 LYS A O 1
ATOM 906 N N . GLU A 1 112 ? -10.649 3.570 25.165 1.00 88.69 112 GLU A N 1
ATOM 907 C CA . GLU A 1 112 ? -11.497 4.441 25.981 1.00 88.69 112 GLU A CA 1
ATOM 908 C C . GLU A 1 112 ? -12.813 3.750 26.365 1.00 88.69 112 GLU A C 1
ATOM 910 O O . GLU A 1 112 ? -13.151 3.698 27.545 1.00 88.69 112 GLU A O 1
ATOM 915 N N . LEU A 1 113 ? -13.519 3.133 25.409 1.00 85.19 113 LEU A N 1
ATOM 916 C CA . LEU A 1 113 ? -14.746 2.375 25.693 1.00 85.19 113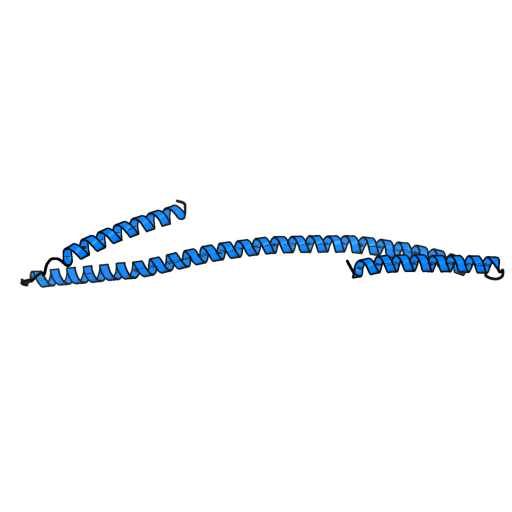 LEU A CA 1
ATOM 917 C C . LEU A 1 113 ? -14.513 1.198 26.650 1.00 85.19 113 LEU A C 1
ATOM 919 O O . LEU A 1 113 ? -15.326 0.960 27.542 1.00 85.19 113 LEU A O 1
ATOM 923 N N . ILE A 1 114 ? -13.418 0.456 26.475 1.00 84.62 114 ILE A N 1
ATOM 924 C CA . ILE A 1 114 ? -13.070 -0.680 27.336 1.00 84.62 114 ILE A CA 1
ATOM 925 C C . ILE A 1 114 ? -12.824 -0.209 28.768 1.00 84.62 114 ILE A C 1
ATOM 927 O O . ILE A 1 114 ? -13.346 -0.829 29.695 1.00 84.62 114 ILE A O 1
ATOM 931 N N . GLU A 1 115 ? -12.071 0.876 28.966 1.00 87.75 115 GLU A N 1
ATOM 932 C CA . GLU A 1 115 ? -11.853 1.417 30.310 1.00 87.75 115 GLU A CA 1
ATOM 933 C C . GLU A 1 115 ? -13.166 1.909 30.937 1.00 87.75 115 GLU A C 1
ATOM 935 O O . GLU A 1 115 ? -13.447 1.551 32.080 1.00 87.75 115 GLU A O 1
ATOM 940 N N . VAL A 1 116 ? -14.041 2.588 30.184 1.00 87.56 116 VAL A N 1
ATOM 941 C CA . VAL A 1 116 ? -15.373 2.995 30.679 1.00 87.56 116 VAL A CA 1
ATOM 942 C C . VAL A 1 116 ? -16.198 1.791 31.139 1.00 87.56 116 VAL A C 1
ATOM 944 O O . VAL A 1 116 ? -16.752 1.787 32.241 1.00 87.56 116 VAL A O 1
ATOM 947 N N . TYR A 1 117 ? -16.282 0.735 30.332 1.00 83.81 117 TYR A N 1
ATOM 948 C CA . TYR A 1 117 ? -17.049 -0.452 30.708 1.00 83.81 117 TYR A CA 1
ATOM 949 C C . TYR A 1 117 ? -16.432 -1.209 31.884 1.00 83.81 117 TYR A C 1
ATOM 951 O O . TYR A 1 117 ? -17.156 -1.741 32.724 1.00 83.81 117 TYR A O 1
ATOM 959 N N . LYS A 1 118 ? -15.104 -1.240 31.982 1.00 84.81 118 LYS A N 1
ATOM 960 C CA . LYS A 1 118 ? -14.385 -1.821 33.118 1.00 84.81 118 LYS A CA 1
ATOM 961 C C . LYS A 1 118 ? -14.651 -1.042 34.407 1.00 84.81 118 LYS A C 1
ATOM 963 O O . LYS A 1 118 ? -14.873 -1.657 35.449 1.00 84.81 118 LYS A O 1
ATOM 968 N N . GLU A 1 119 ? -14.696 0.288 34.352 1.00 89.38 119 GLU A N 1
ATOM 969 C CA . GLU A 1 119 ? -15.108 1.132 35.479 1.00 89.38 119 GLU A CA 1
ATOM 970 C C . GLU A 1 119 ? -16.558 0.857 35.896 1.00 89.38 119 GLU A C 1
ATOM 972 O O . GLU A 1 119 ? -16.826 0.651 37.084 1.00 89.38 119 GLU A O 1
ATOM 977 N N . GLN A 1 120 ? -17.482 0.772 34.934 1.00 84.50 120 GLN A N 1
ATOM 978 C CA . GLN A 1 120 ? -18.885 0.435 35.195 1.00 84.50 120 GLN A CA 1
ATOM 979 C C . GLN A 1 120 ? -19.030 -0.952 35.831 1.00 84.50 120 GLN A C 1
ATOM 981 O O . GLN A 1 120 ? -19.735 -1.101 36.830 1.00 84.50 120 GLN A O 1
ATOM 986 N N . LEU A 1 121 ? -18.326 -1.959 35.307 1.00 83.88 121 LEU A N 1
ATOM 987 C CA . LEU A 1 121 ? -18.329 -3.318 35.847 1.00 83.88 121 LEU A CA 1
ATOM 988 C C . LEU A 1 121 ? -17.795 -3.338 37.285 1.00 83.88 121 LEU A C 1
ATOM 990 O O . LEU A 1 121 ? -18.405 -3.941 38.165 1.00 83.88 121 LEU A O 1
ATOM 994 N N . ASN A 1 122 ? -16.694 -2.628 37.548 1.00 86.88 122 ASN A N 1
ATOM 995 C CA . ASN A 1 122 ? -16.126 -2.501 38.889 1.00 86.88 122 ASN A CA 1
ATOM 996 C C . ASN A 1 122 ? -17.098 -1.826 39.865 1.00 86.88 122 ASN A C 1
ATOM 998 O O . ASN A 1 122 ? -17.211 -2.258 41.014 1.00 86.88 122 ASN A O 1
ATOM 1002 N N . ALA A 1 123 ? -17.814 -0.788 39.428 1.00 86.69 123 ALA A N 1
ATOM 1003 C CA . ALA A 1 123 ? -18.830 -0.128 40.242 1.00 86.69 123 ALA A CA 1
ATOM 1004 C C . ALA A 1 123 ? -19.988 -1.081 40.578 1.00 86.69 123 ALA A C 1
ATOM 1006 O O . ALA A 1 123 ? -20.366 -1.199 41.745 1.00 86.69 123 ALA A O 1
ATOM 1007 N N . VAL A 1 124 ? -20.503 -1.817 39.588 1.00 83.25 124 VAL A N 1
ATOM 1008 C CA . VAL A 1 124 ? -21.572 -2.804 39.804 1.00 83.25 124 VAL A CA 1
ATOM 1009 C C . VAL A 1 124 ? -21.102 -3.929 40.727 1.00 83.25 124 VAL A C 1
ATOM 1011 O O . VAL A 1 124 ? -21.806 -4.264 41.675 1.00 83.25 124 VAL A O 1
ATOM 1014 N N . MET A 1 125 ? -19.893 -4.459 40.530 1.00 83.25 125 MET A N 1
ATOM 1015 C CA . MET A 1 125 ? -19.327 -5.504 41.389 1.00 83.25 125 MET A CA 1
ATOM 1016 C C . MET A 1 125 ? -19.163 -5.047 42.840 1.00 83.25 125 MET A C 1
ATOM 1018 O O . MET A 1 125 ? -19.465 -5.811 43.757 1.00 83.25 125 MET A O 1
ATOM 1022 N N . LYS A 1 126 ? -18.750 -3.795 43.079 1.00 87.94 126 LYS A N 1
ATOM 1023 C CA . LYS A 1 126 ? -18.715 -3.223 44.436 1.00 87.94 126 LYS A CA 1
ATOM 1024 C C . LYS A 1 126 ? -20.103 -3.215 45.080 1.00 87.94 126 LYS A C 1
ATOM 1026 O O . LYS A 1 126 ? -20.228 -3.617 46.232 1.00 87.94 126 LYS A O 1
ATOM 1031 N N . ILE A 1 127 ? -21.136 -2.813 44.336 1.00 85.50 127 ILE A N 1
ATOM 1032 C CA . ILE A 1 127 ? -22.527 -2.805 44.820 1.00 85.50 127 ILE A CA 1
ATOM 1033 C C . ILE A 1 127 ? -23.005 -4.233 45.121 1.00 85.50 127 ILE A C 1
ATOM 1035 O O . ILE A 1 127 ? -23.542 -4.486 46.196 1.00 85.50 127 ILE A O 1
ATOM 1039 N N . VAL A 1 128 ? -22.769 -5.179 44.209 1.00 81.69 128 VAL A N 1
ATOM 1040 C CA . VAL A 1 128 ? -23.112 -6.604 44.370 1.00 81.69 128 VAL A CA 1
ATOM 1041 C C . VAL A 1 128 ? -22.453 -7.204 45.612 1.00 81.69 128 VAL A C 1
ATOM 1043 O O . VAL A 1 128 ? -23.102 -7.936 46.360 1.00 81.69 128 VAL A O 1
ATOM 1046 N N . ASN A 1 129 ? -21.178 -6.892 45.848 1.00 82.75 129 ASN A N 1
ATOM 1047 C CA . ASN A 1 129 ? -20.431 -7.397 46.998 1.00 82.75 129 ASN A CA 1
ATOM 1048 C C . ASN A 1 129 ? -20.890 -6.770 48.321 1.00 82.75 129 ASN A C 1
ATOM 1050 O O . ASN A 1 129 ? -20.867 -7.450 49.342 1.00 82.75 129 ASN A O 1
ATOM 1054 N N . ALA A 1 130 ? -21.325 -5.507 48.301 1.00 85.62 130 ALA A N 1
ATOM 1055 C CA . ALA A 1 130 ? -21.859 -4.816 49.474 1.00 85.62 130 ALA A CA 1
ATOM 1056 C C . ALA A 1 130 ? -23.314 -5.200 49.799 1.00 85.62 130 ALA A C 1
ATOM 1058 O O . ALA A 1 130 ? -23.757 -5.003 50.928 1.00 85.62 130 ALA A O 1
ATOM 1059 N N . LEU A 1 131 ? -24.067 -5.730 48.828 1.00 80.81 131 LEU A N 1
ATOM 1060 C CA . LEU A 1 131 ? -25.440 -6.182 49.037 1.00 80.81 131 LEU A CA 1
ATOM 1061 C C . LEU A 1 131 ? -25.462 -7.467 49.888 1.00 80.81 131 LEU A C 1
ATOM 1063 O O . LEU A 1 131 ? -24.944 -8.502 49.431 1.00 80.81 131 LEU A O 1
ATOM 1067 N N . PRO A 1 132 ? -26.095 -7.436 51.082 1.00 76.56 132 PRO A N 1
ATOM 1068 C CA . PRO A 1 132 ? -26.410 -8.652 51.824 1.00 76.56 132 PRO A CA 1
ATOM 1069 C C . PRO A 1 132 ? -27.322 -9.542 50.974 1.00 76.56 132 PRO A C 1
ATOM 1071 O O . PRO A 1 132 ? -27.958 -9.069 50.037 1.00 76.56 132 PRO A O 1
ATOM 1074 N N . ALA A 1 133 ? -27.345 -10.839 51.261 1.00 77.25 133 ALA A N 1
ATOM 1075 C CA . ALA A 1 133 ? -28.150 -11.825 50.535 1.00 77.25 133 ALA A CA 1
ATOM 1076 C C . ALA A 1 133 ? -28.948 -12.696 51.515 1.00 77.25 133 ALA A C 1
ATOM 1078 O O . ALA A 1 133 ? -29.076 -13.903 51.337 1.00 77.25 133 ALA A O 1
ATOM 1079 N N . GLU A 1 134 ? -29.426 -12.072 52.588 1.00 83.56 134 GLU A N 1
ATOM 1080 C CA . GLU A 1 134 ? -30.103 -12.738 53.701 1.00 83.56 134 GLU A CA 1
ATOM 1081 C C . GLU A 1 134 ? -31.606 -12.876 53.442 1.00 83.56 134 GLU A C 1
ATOM 1083 O O . GLU A 1 134 ? -32.254 -13.773 53.978 1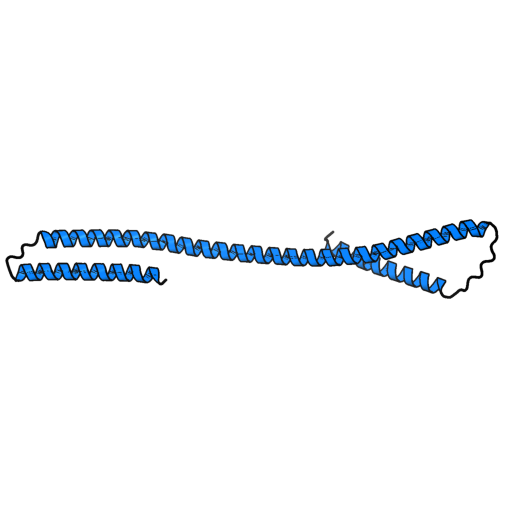.00 83.56 134 GLU A O 1
ATOM 1088 N N . THR A 1 135 ? -32.164 -12.019 52.578 1.00 86.19 135 THR A N 1
ATOM 1089 C CA . THR A 1 135 ? -33.562 -12.093 52.144 1.00 86.19 135 THR A CA 1
ATOM 1090 C C . THR A 1 135 ? -33.685 -12.473 50.670 1.00 86.19 135 THR A C 1
ATOM 1092 O O . THR A 1 135 ? -32.810 -12.200 49.845 1.00 86.19 135 THR A O 1
ATOM 1095 N N . GLN A 1 136 ? -34.818 -13.077 50.307 1.00 83.19 136 GLN A N 1
ATOM 1096 C CA . GLN A 1 136 ? -35.120 -13.460 48.924 1.00 83.19 136 GLN A CA 1
ATOM 1097 C C . GLN A 1 136 ? -35.115 -12.250 47.970 1.00 83.19 136 GLN A C 1
ATOM 1099 O O . GLN A 1 136 ? -34.637 -12.343 46.841 1.00 83.19 136 GLN A O 1
ATOM 1104 N N . GLU A 1 137 ? -35.584 -11.091 48.441 1.00 84.56 137 GLU A N 1
ATOM 1105 C CA . GLU A 1 137 ? -35.597 -9.841 47.672 1.00 84.56 137 GLU A CA 1
ATOM 1106 C C . GLU A 1 137 ? -34.178 -9.298 47.429 1.00 84.56 137 GLU A C 1
ATOM 1108 O O . GLU A 1 137 ? -33.849 -8.838 46.334 1.00 84.56 137 GLU A O 1
ATOM 1113 N N . GLN A 1 138 ? -33.301 -9.404 48.429 1.00 83.06 138 GLN A N 1
ATOM 1114 C CA . GLN A 1 138 ? -31.888 -9.057 48.301 1.00 83.06 138 GLN A CA 1
ATOM 1115 C C . GLN A 1 138 ? -31.159 -9.983 47.318 1.00 83.06 138 GLN A C 1
ATOM 1117 O O . GLN A 1 138 ? -30.392 -9.510 46.475 1.00 83.06 138 GLN A O 1
ATOM 1122 N N . PHE A 1 139 ? -31.445 -11.286 47.373 1.00 81.31 139 PHE A N 1
ATOM 1123 C CA . PHE A 1 139 ? -30.903 -12.265 46.432 1.00 81.31 139 PHE A CA 1
ATOM 1124 C C . PHE A 1 139 ? -31.337 -11.957 44.989 1.00 81.31 139 PHE A C 1
ATOM 1126 O O . PHE A 1 139 ? -30.503 -11.937 44.084 1.00 81.31 139 PHE A O 1
ATOM 1133 N N . ALA A 1 140 ? -32.615 -11.617 44.780 1.00 85.19 140 ALA A N 1
ATOM 1134 C CA . ALA A 1 140 ? -33.139 -11.215 43.475 1.00 85.19 140 ALA A CA 1
ATOM 1135 C C . ALA A 1 140 ? -32.462 -9.942 42.931 1.00 85.19 140 ALA A C 1
ATOM 1137 O O . ALA A 1 140 ? -32.090 -9.893 41.758 1.00 85.19 140 ALA A O 1
ATOM 1138 N N . ARG A 1 141 ? -32.225 -8.927 43.779 1.00 83.12 141 ARG A N 1
ATOM 1139 C CA . ARG A 1 141 ? -31.482 -7.713 43.382 1.00 83.12 141 ARG A CA 1
ATOM 1140 C C . ARG A 1 141 ? -30.036 -8.019 42.997 1.00 83.12 141 ARG A C 1
ATOM 1142 O O . ARG A 1 141 ? -29.526 -7.447 42.034 1.00 83.12 141 ARG A O 1
ATOM 1149 N N . LYS A 1 142 ? -29.380 -8.920 43.730 1.00 84.81 142 LYS A N 1
ATOM 1150 C CA . LYS A 1 142 ? -28.005 -9.347 43.448 1.00 84.81 142 LYS A CA 1
ATOM 1151 C C . LYS A 1 142 ? -27.911 -10.075 42.105 1.00 84.81 142 LYS A C 1
ATOM 1153 O O . LYS A 1 142 ? -27.014 -9.774 41.321 1.00 84.81 142 LYS A O 1
ATOM 1158 N N . LEU A 1 143 ? -28.875 -10.949 41.806 1.00 86.50 143 LEU A N 1
ATOM 1159 C CA . LEU A 1 143 ? -28.976 -11.648 40.522 1.00 86.50 143 LEU A CA 1
ATOM 1160 C C . LEU A 1 143 ? -29.168 -10.669 39.351 1.00 86.50 143 LEU A C 1
ATOM 1162 O O . LEU A 1 143 ? -28.423 -10.722 38.379 1.00 86.50 143 LEU A O 1
ATOM 1166 N N . ALA A 1 144 ? -30.075 -9.695 39.491 1.00 87.19 144 ALA A N 1
ATOM 1167 C CA . ALA A 1 144 ? -30.334 -8.694 38.453 1.00 87.19 144 ALA A CA 1
ATOM 1168 C C . ALA A 1 144 ? -29.102 -7.827 38.121 1.00 87.19 144 ALA A C 1
ATOM 1170 O O . ALA A 1 144 ? -28.904 -7.421 36.975 1.00 87.19 144 ALA A O 1
ATOM 1171 N N . LEU A 1 145 ? -28.253 -7.534 39.111 1.00 84.81 145 LEU A N 1
ATOM 1172 C CA . LEU A 1 145 ? -26.991 -6.821 38.888 1.00 84.81 145 LEU A CA 1
ATOM 1173 C C . LEU A 1 145 ? -25.957 -7.690 38.158 1.00 84.81 145 LEU A C 1
ATOM 1175 O O . LEU A 1 145 ? -25.250 -7.181 37.290 1.00 84.81 145 LEU A O 1
ATOM 1179 N N . ILE A 1 146 ? -25.894 -8.989 38.466 1.00 84.25 146 ILE A N 1
ATOM 1180 C CA . ILE A 1 146 ? -25.039 -9.951 37.754 1.00 84.25 146 ILE A CA 1
ATOM 1181 C C . ILE A 1 146 ? -25.474 -10.071 36.287 1.00 84.25 146 ILE A C 1
ATOM 1183 O O . ILE A 1 146 ? -24.631 -9.994 35.392 1.00 84.25 146 ILE A O 1
ATOM 1187 N N . ASP A 1 147 ? -26.776 -10.163 36.019 1.00 88.12 147 ASP A N 1
ATOM 1188 C CA . ASP A 1 147 ? -27.307 -10.190 34.651 1.00 88.12 147 ASP A CA 1
ATOM 1189 C C . ASP A 1 147 ? -26.942 -8.919 33.876 1.00 88.12 147 ASP A C 1
ATOM 1191 O O . ASP A 1 147 ? -26.573 -8.969 32.699 1.00 88.12 147 ASP A O 1
ATOM 1195 N N . ARG A 1 148 ? -26.953 -7.768 34.555 1.00 84.88 148 ARG A N 1
ATOM 1196 C CA . ARG A 1 148 ? -26.538 -6.489 33.972 1.00 84.88 148 ARG A CA 1
ATOM 1197 C C . ARG A 1 148 ? -25.040 -6.454 33.645 1.00 84.88 148 ARG A C 1
ATOM 1199 O O . ARG A 1 148 ? -24.673 -5.943 32.589 1.00 84.88 148 ARG A O 1
ATOM 1206 N N . CYS A 1 149 ? -24.185 -7.039 34.486 1.00 82.81 149 CYS A N 1
ATOM 1207 C CA . CYS A 1 149 ? -22.762 -7.240 34.177 1.00 82.81 149 CYS A CA 1
ATOM 1208 C C . CYS A 1 149 ? -22.558 -8.139 32.948 1.00 82.81 149 CYS A C 1
ATOM 1210 O O . CYS A 1 149 ? -21.750 -7.818 32.076 1.00 82.81 149 CYS A O 1
ATOM 1212 N N . ASN A 1 150 ? -23.311 -9.238 32.847 1.00 84.81 150 ASN A N 1
ATOM 1213 C CA . ASN A 1 150 ? -23.232 -10.164 31.713 1.00 84.81 150 ASN A CA 1
ATOM 1214 C C . ASN A 1 150 ? -23.665 -9.505 30.394 1.00 84.81 150 ASN A C 1
ATOM 1216 O O . ASN A 1 150 ? -23.058 -9.747 29.345 1.00 84.81 150 ASN A O 1
ATOM 1220 N N . ALA A 1 151 ? -24.678 -8.634 30.441 1.00 86.69 151 ALA A N 1
ATOM 1221 C CA . ALA A 1 151 ? -25.104 -7.845 29.290 1.00 86.69 151 ALA A CA 1
ATOM 1222 C C . ALA A 1 151 ? -24.001 -6.880 28.817 1.00 86.69 151 ALA A C 1
ATOM 1224 O O . ALA A 1 151 ? -23.672 -6.870 27.631 1.00 86.69 151 ALA A O 1
ATOM 1225 N N . LEU A 1 152 ? -23.366 -6.146 29.741 1.00 82.62 152 LEU A N 1
ATOM 1226 C CA . LEU A 1 152 ? -22.251 -5.239 29.425 1.00 82.62 152 LEU A CA 1
ATOM 1227 C C . LEU A 1 152 ? -21.054 -5.985 28.812 1.00 82.62 152 LEU A C 1
ATOM 1229 O O . LEU A 1 152 ? -20.504 -5.554 27.800 1.00 82.62 152 LEU A O 1
ATOM 1233 N N . LEU A 1 153 ? -20.682 -7.142 29.368 1.00 83.50 153 LEU A N 1
ATOM 1234 C CA . LEU A 1 153 ? -19.615 -7.989 28.817 1.00 83.50 153 LEU A CA 1
ATOM 1235 C C . LEU A 1 153 ? -19.943 -8.502 27.409 1.00 83.50 153 LEU A C 1
ATOM 1237 O O . LEU A 1 153 ? -19.057 -8.582 26.553 1.00 83.50 153 LEU A O 1
ATOM 1241 N N . SER A 1 154 ? -21.210 -8.826 27.148 1.00 87.12 154 SER A N 1
ATOM 1242 C CA . SER A 1 154 ? -21.670 -9.265 25.827 1.00 87.12 154 SER A CA 1
ATOM 1243 C C . SER A 1 154 ? -21.604 -8.139 24.793 1.00 87.12 154 SER A C 1
ATOM 1245 O O . SER A 1 154 ? -21.196 -8.373 23.654 1.00 87.12 154 SER A O 1
ATOM 1247 N N . GLU A 1 155 ? -21.968 -6.911 25.171 1.00 83.88 155 GLU A N 1
ATOM 1248 C CA . GLU A 1 155 ? -21.829 -5.734 24.305 1.00 83.88 155 GLU A CA 1
ATOM 1249 C C . GLU A 1 155 ? -20.366 -5.436 23.983 1.00 83.88 155 GLU A C 1
ATOM 1251 O O . GLU A 1 155 ? -20.025 -5.242 22.814 1.00 83.88 155 GLU A O 1
ATO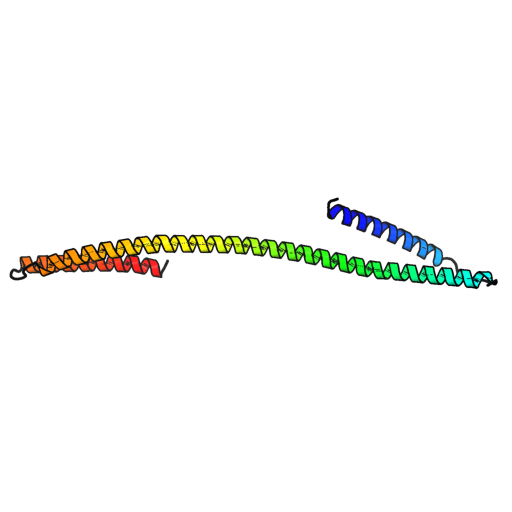M 1256 N N . LEU A 1 156 ? -19.495 -5.489 24.991 1.00 82.19 156 LEU A N 1
ATOM 1257 C CA . LEU A 1 156 ? -18.059 -5.285 24.832 1.00 82.19 156 LEU A CA 1
ATOM 1258 C C . LEU A 1 156 ? -17.447 -6.354 23.918 1.00 82.19 156 LEU A C 1
ATOM 1260 O O . LEU A 1 156 ? -16.732 -6.027 22.973 1.00 82.19 156 LEU A O 1
ATOM 1264 N N . SER A 1 157 ? -17.812 -7.622 24.117 1.00 82.69 157 SER A N 1
ATOM 1265 C CA . SER A 1 157 ? -17.384 -8.734 23.258 1.00 82.69 157 SER A CA 1
ATOM 1266 C C . SER A 1 157 ? -17.865 -8.565 21.816 1.00 82.69 157 SER A C 1
ATOM 1268 O O . SER A 1 157 ? -17.116 -8.823 20.878 1.00 82.69 157 SER A O 1
ATOM 1270 N N . ARG A 1 158 ? -19.097 -8.081 21.609 1.00 84.44 158 ARG A N 1
ATOM 1271 C CA . ARG A 1 158 ? -19.635 -7.800 20.269 1.00 84.44 158 ARG A CA 1
ATOM 1272 C C . ARG A 1 158 ? -18.905 -6.637 19.597 1.00 84.44 158 ARG A C 1
ATOM 1274 O O . ARG A 1 158 ? -18.637 -6.711 18.399 1.00 84.44 158 ARG A O 1
ATOM 1281 N N . ALA A 1 159 ? -18.591 -5.580 20.345 1.00 78.06 159 ALA A N 1
ATOM 1282 C CA . ALA A 1 159 ? -17.803 -4.458 19.848 1.00 78.06 159 ALA A CA 1
ATOM 1283 C C . ALA A 1 159 ? -16.399 -4.921 19.429 1.00 78.06 159 ALA A C 1
ATOM 1285 O O . ALA A 1 159 ? -15.974 -4.603 18.322 1.00 78.06 159 ALA A O 1
ATOM 1286 N N . VAL A 1 160 ? -15.743 -5.750 20.254 1.00 78.62 160 VAL A N 1
ATOM 1287 C CA . VAL A 1 160 ? -14.442 -6.375 19.957 1.00 78.62 160 VAL A CA 1
ATOM 1288 C C . VAL A 1 160 ? -14.515 -7.308 18.742 1.00 78.62 160 VAL A C 1
ATOM 1290 O O . VAL A 1 160 ? -13.665 -7.234 17.865 1.00 78.62 160 VAL A O 1
ATOM 1293 N N . MET A 1 161 ? -15.538 -8.157 18.621 1.00 81.25 161 MET A N 1
ATOM 1294 C CA . MET A 1 161 ? -15.655 -9.073 17.477 1.00 81.25 161 MET A CA 1
ATOM 1295 C C . MET A 1 161 ? -15.878 -8.340 16.155 1.00 81.25 161 MET A C 1
ATOM 1297 O O . MET A 1 161 ? -15.285 -8.726 15.152 1.00 81.25 161 MET A O 1
ATOM 1301 N N . LYS A 1 162 ? -16.654 -7.247 16.149 1.00 75.12 162 LYS A N 1
ATOM 1302 C CA . LYS A 1 162 ? -16.802 -6.400 14.955 1.00 75.12 162 LYS A CA 1
ATOM 1303 C C . LYS A 1 162 ? -15.467 -5.827 14.462 1.00 75.12 162 LYS A C 1
ATOM 1305 O O . LYS A 1 162 ? -15.379 -5.525 13.281 1.00 75.12 162 LYS A O 1
ATOM 1310 N N . LEU A 1 163 ? -14.451 -5.695 15.322 1.00 63.22 163 LEU A N 1
ATOM 1311 C CA . LEU A 1 163 ? -13.104 -5.273 14.914 1.00 63.22 163 LEU A CA 1
ATOM 1312 C C . LEU A 1 163 ? -12.289 -6.358 14.245 1.00 63.22 163 LEU A C 1
ATOM 1314 O O . LEU A 1 163 ? -11.538 -6.060 13.330 1.00 63.22 163 LEU A O 1
ATOM 1318 N N . LEU A 1 164 ? -12.372 -7.590 14.740 1.00 67.88 164 LEU A N 1
ATOM 1319 C CA . LEU A 1 164 ? -11.568 -8.684 14.196 1.00 67.88 164 LEU A CA 1
ATOM 1320 C C . LEU A 1 164 ? -12.017 -9.070 12.781 1.00 67.88 164 LEU A C 1
ATOM 1322 O O . LEU A 1 164 ? -11.278 -9.737 12.065 1.00 67.88 164 LEU A O 1
ATOM 1326 N N . THR A 1 165 ? -13.227 -8.664 12.394 1.00 71.25 165 THR A N 1
ATOM 1327 C CA . THR A 1 165 ? -13.854 -9.002 11.113 1.00 71.25 165 THR A CA 1
ATOM 1328 C C . THR A 1 165 ? -14.000 -7.826 10.143 1.00 71.25 165 THR A C 1
ATOM 1330 O O . THR A 1 165 ? -14.554 -8.034 9.065 1.00 71.25 165 THR A O 1
ATOM 1333 N N . ALA A 1 166 ? -13.593 -6.608 10.521 1.00 54.91 166 ALA A N 1
ATOM 1334 C CA . ALA A 1 166 ? -13.685 -5.397 9.693 1.00 54.91 166 ALA A CA 1
ATOM 1335 C C . ALA A 1 166 ? -12.317 -5.005 9.126 1.00 54.91 166 ALA A C 1
ATOM 1337 O O . ALA A 1 166 ? -12.287 -4.559 7.957 1.00 54.91 166 ALA A O 1
#

Foldseek 3Di:
DPPVVVVVVVVVVVVVVVVVVVVVVVVPVPDPDPDDDDPVVVVVVVVVVVVVVVVVVVVVVVVVVVVVVVVVVVVVVVVVVVVVVVVVVVVVVVVVVVVVVVVVVVVVVLVVVVVVLVVVLVVLVVVLVPQDPPDPVSVVVSVVSVVVNVVSVVVNVVSVVVVVVD

Radius of gyration: 45.71 Å; chains: 1; bounding box: 87×37×124 Å